Protein AF-A0A522HTH5-F1 (afdb_monomer)

Structure (mmCIF, N/CA/C/O backbone):
data_AF-A0A522HTH5-F1
#
_entry.id   AF-A0A522HTH5-F1
#
loop_
_atom_site.group_PDB
_atom_site.id
_atom_site.type_symbol
_atom_site.label_atom_id
_atom_site.label_alt_id
_atom_site.label_comp_id
_atom_site.label_asym_id
_atom_site.label_entity_id
_atom_site.label_seq_id
_atom_site.pdbx_PDB_ins_code
_atom_site.Cartn_x
_atom_site.Cartn_y
_atom_site.Cartn_z
_atom_site.occupancy
_atom_site.B_iso_or_equiv
_atom_site.auth_seq_id
_atom_site.auth_comp_id
_atom_site.auth_asym_id
_atom_site.auth_atom_id
_atom_site.pdbx_PDB_model_num
ATOM 1 N N . MET A 1 1 ? -11.982 11.432 -13.426 1.00 60.03 1 MET A N 1
ATOM 2 C CA . MET A 1 1 ? -10.941 10.605 -12.773 1.00 60.03 1 MET A CA 1
ATOM 3 C C . MET A 1 1 ? -9.584 11.123 -13.218 1.00 60.03 1 MET A C 1
ATOM 5 O O . MET A 1 1 ? -9.380 11.259 -14.417 1.00 60.03 1 MET A O 1
ATOM 9 N N . SER A 1 2 ? -8.701 11.485 -12.288 1.00 77.44 2 SER A N 1
ATOM 10 C CA . SER A 1 2 ? -7.353 11.971 -12.616 1.00 77.44 2 SER A CA 1
ATOM 11 C C . SER A 1 2 ? -6.428 10.804 -12.970 1.00 77.44 2 SER A C 1
ATOM 13 O O . SER A 1 2 ? -6.611 9.685 -12.488 1.00 77.44 2 SER A O 1
ATOM 15 N N . ARG A 1 3 ? -5.399 11.048 -13.791 1.00 75.81 3 ARG A N 1
ATOM 16 C CA . ARG A 1 3 ? -4.387 10.038 -14.150 1.00 75.81 3 ARG A CA 1
ATOM 17 C C . ARG A 1 3 ? -3.670 9.478 -12.919 1.00 75.81 3 ARG A C 1
ATOM 19 O O . ARG A 1 3 ? -3.318 8.300 -12.888 1.00 75.81 3 ARG A O 1
ATOM 26 N N . SER A 1 4 ? -3.523 10.306 -11.889 1.00 77.00 4 SER A N 1
ATOM 27 C CA . SER A 1 4 ? -2.995 9.919 -10.582 1.00 77.00 4 SER A CA 1
ATOM 28 C C . SER A 1 4 ? -3.865 8.849 -9.914 1.00 77.00 4 SER A C 1
ATOM 30 O O . SER A 1 4 ? -3.342 7.923 -9.310 1.00 77.00 4 SER A O 1
ATOM 32 N N . ASP A 1 5 ? -5.185 8.910 -10.091 1.00 77.38 5 ASP A N 1
ATOM 33 C CA . ASP A 1 5 ? -6.148 7.983 -9.478 1.00 77.38 5 ASP A CA 1
ATOM 34 C C . ASP A 1 5 ? -6.012 6.596 -10.089 1.00 77.38 5 ASP A C 1
ATOM 36 O O . ASP A 1 5 ? -5.957 5.593 -9.382 1.00 77.38 5 ASP A O 1
ATOM 40 N N . VAL A 1 6 ? -5.886 6.555 -11.416 1.00 82.06 6 VAL A N 1
ATOM 41 C CA . VAL A 1 6 ? -5.649 5.319 -12.163 1.00 82.06 6 VAL A CA 1
ATOM 42 C C . VAL A 1 6 ? -4.330 4.688 -11.722 1.00 82.06 6 VAL A C 1
ATOM 44 O O . VAL A 1 6 ? -4.275 3.486 -11.477 1.00 82.06 6 VAL A O 1
ATOM 47 N N . ASN A 1 7 ? -3.281 5.493 -11.537 1.00 83.50 7 ASN A N 1
ATOM 48 C CA . ASN A 1 7 ? -1.993 4.993 -11.064 1.00 83.50 7 ASN A CA 1
ATOM 49 C C . ASN A 1 7 ? -2.060 4.468 -9.617 1.00 83.50 7 ASN A C 1
ATOM 51 O O . ASN A 1 7 ? -1.440 3.453 -9.292 1.00 83.50 7 ASN A O 1
ATOM 55 N N . ASN A 1 8 ? -2.861 5.104 -8.758 1.00 81.00 8 ASN A N 1
ATOM 56 C CA . ASN A 1 8 ? -3.089 4.655 -7.383 1.00 81.00 8 ASN A CA 1
ATOM 57 C C . ASN A 1 8 ? -3.812 3.302 -7.349 1.00 81.00 8 ASN A C 1
ATOM 59 O O . ASN A 1 8 ? -3.407 2.402 -6.613 1.00 81.00 8 ASN A O 1
ATOM 63 N N . VAL A 1 9 ? -4.834 3.129 -8.192 1.00 81.81 9 VAL A N 1
ATOM 64 C CA . VAL A 1 9 ? -5.569 1.863 -8.325 1.00 81.81 9 VAL A CA 1
ATOM 65 C C . VAL A 1 9 ? -4.675 0.765 -8.906 1.00 81.81 9 VAL A C 1
ATOM 67 O O . VAL A 1 9 ? -4.665 -0.353 -8.397 1.00 81.81 9 VAL A O 1
ATOM 70 N N . LEU A 1 10 ? -3.859 1.063 -9.920 1.00 83.81 10 LEU A N 1
ATOM 71 C CA . LEU A 1 10 ? -2.899 0.099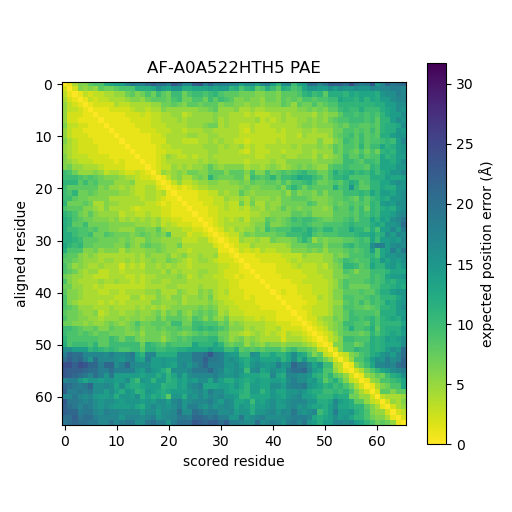 -10.472 1.00 83.81 10 LEU A CA 1
ATOM 72 C C . LEU A 1 10 ? -1.853 -0.325 -9.436 1.00 83.81 10 LEU A C 1
ATOM 74 O O . LEU A 1 10 ? -1.532 -1.511 -9.328 1.00 83.81 10 LEU A O 1
ATOM 78 N N . THR A 1 11 ? -1.367 0.629 -8.641 1.00 81.50 11 THR A N 1
ATOM 79 C CA . THR A 1 11 ? -0.460 0.355 -7.522 1.00 81.50 11 THR A CA 1
ATOM 80 C C . THR A 1 11 ? -1.138 -0.572 -6.517 1.00 81.50 11 THR A C 1
ATOM 82 O O . THR A 1 11 ? -0.565 -1.602 -6.167 1.00 81.50 11 THR A O 1
ATOM 85 N N . PHE A 1 12 ? -2.383 -0.285 -6.130 1.00 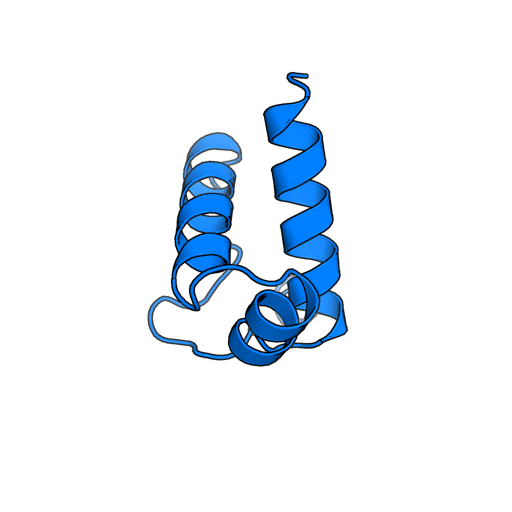79.44 12 PHE A N 1
ATOM 86 C CA . PHE A 1 12 ? -3.184 -1.150 -5.262 1.00 79.44 12 PHE A CA 1
ATOM 87 C C . PHE A 1 12 ? -3.332 -2.571 -5.805 1.00 79.44 12 PHE A C 1
ATOM 89 O O . PHE A 1 12 ? -3.022 -3.524 -5.094 1.00 79.44 12 PHE A O 1
ATOM 96 N N . VAL A 1 13 ? -3.714 -2.734 -7.073 1.00 83.12 13 VAL A N 1
ATOM 97 C CA . VAL A 1 13 ? -3.849 -4.053 -7.713 1.00 83.12 13 VAL A CA 1
ATOM 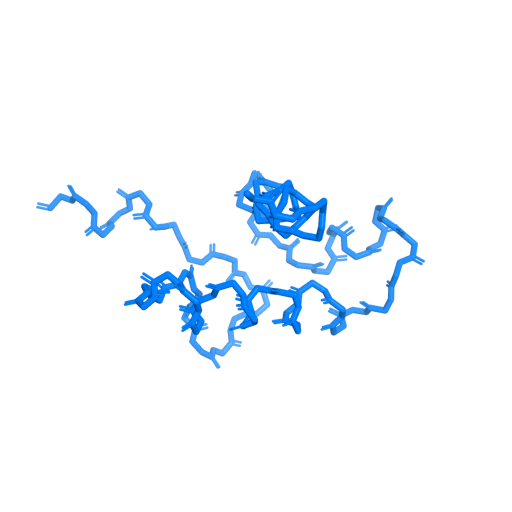98 C C . VAL A 1 13 ? -2.519 -4.812 -7.702 1.00 83.12 13 VAL A C 1
ATOM 100 O O . VAL A 1 13 ? -2.492 -6.015 -7.428 1.00 83.12 13 VAL A O 1
ATOM 103 N N . ALA A 1 14 ? -1.401 -4.131 -7.963 1.00 82.81 14 ALA A N 1
ATOM 104 C CA . ALA A 1 14 ? -0.078 -4.739 -7.903 1.00 82.81 14 ALA A CA 1
ATOM 105 C C . ALA A 1 14 ? 0.268 -5.213 -6.482 1.00 82.81 14 ALA A C 1
ATOM 107 O O . ALA A 1 14 ? 0.747 -6.342 -6.316 1.00 82.81 14 ALA A O 1
ATOM 108 N N . VAL A 1 15 ? -0.008 -4.389 -5.464 1.00 77.50 15 VAL A N 1
ATOM 109 C CA . VAL A 1 15 ? 0.255 -4.741 -4.063 1.00 77.50 15 VAL A CA 1
ATOM 110 C C . VAL A 1 15 ? -0.656 -5.884 -3.604 1.00 77.50 15 VAL A C 1
ATOM 112 O O . VAL A 1 15 ? -0.166 -6.841 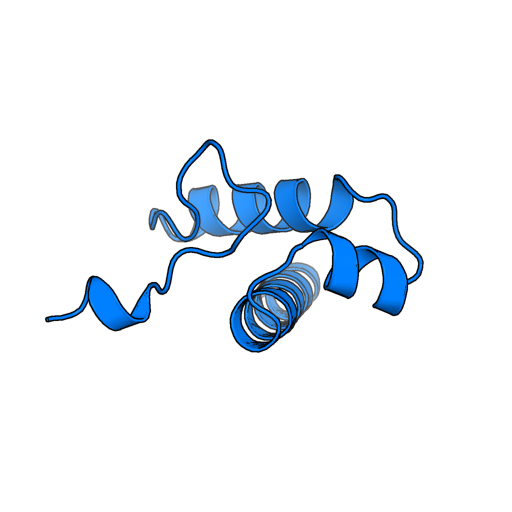-3.006 1.00 77.50 15 VAL A O 1
ATOM 115 N N . ALA A 1 16 ? -1.942 -5.852 -3.959 1.00 77.38 16 ALA A N 1
ATOM 116 C CA . ALA A 1 16 ? -2.915 -6.892 -3.630 1.00 77.38 16 ALA A CA 1
ATOM 117 C C . ALA A 1 16 ? -2.545 -8.249 -4.249 1.00 77.38 16 ALA A C 1
ATOM 119 O O . ALA A 1 16 ? -2.568 -9.266 -3.562 1.00 77.38 16 ALA A O 1
ATOM 120 N N . ARG A 1 17 ? -2.099 -8.276 -5.514 1.0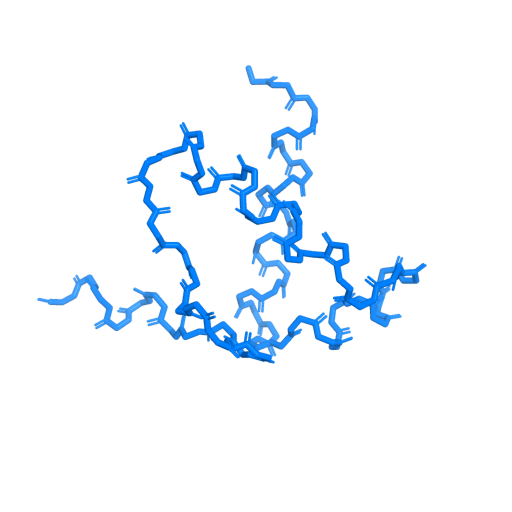0 76.19 17 ARG A N 1
ATOM 121 C CA . ARG A 1 17 ? -1.652 -9.514 -6.185 1.00 76.19 17 ARG A CA 1
ATOM 122 C C . A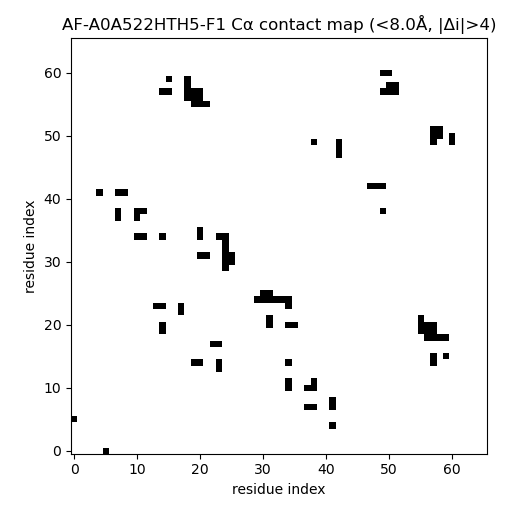RG A 1 17 ? -0.396 -10.120 -5.566 1.00 76.19 17 ARG A C 1
ATOM 124 O O . ARG A 1 17 ? -0.233 -11.335 -5.570 1.00 76.19 17 ARG A O 1
ATOM 131 N N . LYS A 1 18 ? 0.530 -9.289 -5.087 1.00 77.31 18 LYS A N 1
ATOM 132 C CA . LYS A 1 18 ? 1.790 -9.753 -4.483 1.00 77.31 18 LYS A CA 1
ATOM 133 C C . LYS A 1 18 ? 1.698 -9.943 -2.968 1.00 77.31 18 LYS A C 1
ATOM 135 O O . LYS A 1 18 ? 2.653 -10.461 -2.390 1.00 77.31 18 LYS A O 1
ATOM 140 N N . ARG A 1 19 ? 0.599 -9.500 -2.342 1.00 70.25 19 ARG A N 1
ATOM 141 C CA . ARG A 1 19 ? 0.378 -9.400 -0.888 1.00 70.25 19 ARG A CA 1
ATOM 142 C C . ARG A 1 19 ? 1.529 -8.731 -0.118 1.00 70.25 19 ARG A C 1
ATOM 144 O O . ARG A 1 19 ? 1.633 -8.892 1.091 1.00 70.25 19 ARG A O 1
ATOM 151 N N . SER A 1 20 ? 2.408 -7.980 -0.791 1.00 70.12 20 SER A N 1
ATOM 152 C CA . SER A 1 20 ? 3.635 -7.434 -0.199 1.00 70.12 20 SER A CA 1
ATOM 153 C C . SER A 1 20 ? 4.061 -6.124 -0.858 1.00 70.12 20 SER A C 1
ATOM 155 O O . SER A 1 20 ? 4.483 -6.104 -2.017 1.00 70.12 20 SER A O 1
ATOM 157 N N . SER A 1 21 ? 4.021 -5.038 -0.086 1.00 68.44 21 SER A N 1
ATOM 158 C CA . SER A 1 21 ? 4.428 -3.695 -0.522 1.00 68.44 21 SER A CA 1
ATOM 159 C C . SER A 1 21 ? 5.919 -3.595 -0.825 1.00 68.44 21 SER A C 1
ATOM 161 O O . SER A 1 21 ? 6.298 -2.924 -1.779 1.00 68.44 21 SER A O 1
ATOM 163 N N . THR A 1 22 ? 6.770 -4.321 -0.094 1.00 72.94 22 THR A N 1
ATOM 164 C CA . THR A 1 22 ? 8.224 -4.331 -0.328 1.00 72.94 22 THR A CA 1
ATOM 165 C C . THR A 1 22 ? 8.577 -4.954 -1.679 1.00 72.94 22 THR A C 1
ATOM 167 O O . THR A 1 22 ? 9.373 -4.392 -2.426 1.00 72.94 22 THR A O 1
ATOM 170 N N . LYS A 1 23 ? 7.940 -6.077 -2.043 1.00 73.81 23 LYS A N 1
ATOM 171 C CA . LYS A 1 23 ? 8.161 -6.723 -3.350 1.00 73.81 23 LYS A CA 1
ATOM 172 C C . LYS A 1 23 ? 7.676 -5.852 -4.509 1.00 73.81 23 LYS A C 1
ATOM 174 O O . LYS A 1 23 ? 8.265 -5.877 -5.585 1.00 73.81 23 LYS A O 1
ATOM 179 N N . VAL A 1 24 ? 6.606 -5.088 -4.298 1.00 76.69 24 VAL A N 1
ATOM 180 C CA . VAL A 1 24 ? 6.070 -4.173 -5.313 1.00 76.69 24 VAL A CA 1
ATOM 181 C C . VAL A 1 24 ? 6.930 -2.919 -5.448 1.00 76.69 24 VAL A C 1
ATOM 183 O O . VAL A 1 24 ? 7.223 -2.530 -6.573 1.00 76.69 24 VAL A O 1
ATOM 186 N N . ALA A 1 25 ? 7.416 -2.352 -4.342 1.00 76.50 25 ALA A N 1
ATOM 187 C CA . ALA A 1 25 ? 8.353 -1.229 -4.360 1.00 76.50 25 ALA A CA 1
ATOM 188 C C . ALA A 1 25 ? 9.659 -1.584 -5.087 1.00 76.50 25 ALA A C 1
ATOM 190 O O . ALA A 1 25 ? 10.094 -0.836 -5.957 1.00 76.50 25 ALA A O 1
ATOM 191 N N . ALA A 1 26 ? 10.215 -2.771 -4.810 1.00 79.50 26 ALA A N 1
ATOM 192 C CA . ALA A 1 26 ? 11.396 -3.281 -5.506 1.00 79.50 26 ALA A CA 1
ATOM 193 C C . ALA A 1 26 ? 11.154 -3.473 -7.014 1.00 79.50 26 ALA A C 1
ATOM 195 O O . ALA A 1 26 ? 12.030 -3.188 -7.820 1.00 79.50 26 ALA A O 1
ATOM 196 N N . LYS A 1 27 ? 9.952 -3.917 -7.411 1.00 78.19 27 LYS A N 1
ATOM 197 C CA . LYS A 1 27 ? 9.585 -4.089 -8.827 1.00 78.19 27 LYS A CA 1
ATOM 198 C C . LYS A 1 27 ? 9.361 -2.759 -9.557 1.00 78.19 27 LYS A C 1
ATOM 200 O O . LYS A 1 27 ? 9.567 -2.687 -10.763 1.00 78.19 27 LYS A O 1
ATOM 205 N N . LEU A 1 28 ? 8.894 -1.740 -8.844 1.00 75.81 28 LEU A N 1
ATOM 206 C CA . LEU A 1 28 ? 8.618 -0.408 -9.384 1.00 75.81 28 LEU A CA 1
ATOM 207 C C . LEU A 1 28 ? 9.828 0.539 -9.271 1.00 75.81 28 LEU A C 1
ATOM 209 O O . LEU A 1 28 ? 9.708 1.690 -9.674 1.00 75.81 28 LEU A O 1
ATOM 213 N N . SER A 1 29 ? 10.967 0.080 -8.733 1.00 77.81 29 SER A N 1
ATOM 214 C CA . SER A 1 29 ? 12.162 0.897 -8.451 1.00 77.81 29 SER A CA 1
ATOM 215 C C . SER A 1 29 ? 11.855 2.169 -7.648 1.00 77.81 29 SER A C 1
ATOM 217 O O . SER A 1 29 ? 12.421 3.231 -7.893 1.00 77.81 29 SER A O 1
ATOM 219 N N . VAL A 1 30 ? 10.940 2.068 -6.681 1.00 79.62 30 VAL A N 1
ATOM 220 C CA . VAL A 1 30 ? 10.556 3.171 -5.785 1.00 79.62 30 VAL A CA 1
ATOM 221 C C . VAL A 1 30 ? 10.937 2.867 -4.341 1.00 79.62 30 VAL A C 1
ATOM 223 O O . VAL A 1 30 ? 11.158 1.716 -3.959 1.00 79.62 30 VAL A O 1
ATOM 226 N N . PHE A 1 31 ? 10.955 3.903 -3.502 1.00 76.31 31 PHE A N 1
ATOM 227 C CA . PHE A 1 31 ? 11.144 3.743 -2.063 1.00 76.31 31 PHE A CA 1
ATOM 228 C C . PHE A 1 31 ? 10.075 2.829 -1.450 1.00 76.31 31 PHE A C 1
ATOM 230 O O . PHE A 1 31 ? 8.901 2.876 -1.819 1.00 76.31 31 PHE A O 1
ATOM 237 N N . GLN A 1 32 ? 10.468 2.039 -0.447 1.00 68.44 32 GLN A N 1
ATOM 238 C CA . GLN A 1 32 ? 9.592 1.072 0.228 1.00 68.44 32 GLN A CA 1
ATOM 239 C C . GLN A 1 32 ? 8.307 1.703 0.804 1.00 68.44 32 GLN A C 1
ATOM 241 O O . GLN A 1 32 ? 7.282 1.033 0.907 1.00 68.44 32 GLN A O 1
ATOM 246 N N . SER A 1 33 ? 8.351 2.985 1.177 1.00 72.75 33 SER A N 1
ATOM 247 C CA . SER A 1 33 ? 7.223 3.750 1.722 1.00 72.75 33 SER A CA 1
ATOM 248 C C . SER A 1 33 ? 6.308 4.371 0.657 1.00 72.75 33 SER A C 1
ATOM 250 O O . SER A 1 33 ? 5.196 4.784 0.993 1.00 72.75 33 SER A O 1
ATOM 252 N N . ALA A 1 34 ? 6.723 4.420 -0.615 1.00 79.38 34 ALA A N 1
ATOM 253 C CA . ALA A 1 34 ? 5.959 5.065 -1.684 1.00 79.38 34 ALA A CA 1
ATOM 254 C C . ALA A 1 34 ? 4.601 4.386 -1.960 1.00 79.38 34 ALA A C 1
ATOM 256 O O . ALA A 1 34 ? 3.595 5.099 -2.007 1.00 79.38 34 ALA A O 1
ATOM 257 N N . PRO A 1 35 ? 4.498 3.040 -2.045 1.00 76.38 35 PRO A N 1
ATOM 258 C CA . PRO A 1 35 ? 3.204 2.379 -2.207 1.00 76.38 35 PRO A CA 1
ATOM 259 C C . PRO A 1 35 ? 2.254 2.672 -1.042 1.00 76.38 35 PRO A C 1
ATOM 261 O O . PRO A 1 35 ? 1.078 2.926 -1.262 1.00 76.38 35 PRO A O 1
ATOM 264 N N . SER A 1 36 ? 2.754 2.709 0.196 1.00 78.94 36 SER A N 1
ATOM 265 C CA . SER A 1 36 ? 1.926 3.002 1.372 1.00 78.94 36 SER A CA 1
ATOM 266 C C . SER A 1 36 ? 1.370 4.427 1.360 1.00 78.94 36 SER A C 1
ATOM 268 O O . SER A 1 36 ? 0.216 4.632 1.726 1.00 78.94 36 SER A O 1
ATOM 270 N N . HIS A 1 37 ? 2.161 5.412 0.919 1.00 80.94 37 HIS A N 1
ATOM 271 C CA . HIS A 1 37 ? 1.697 6.796 0.789 1.00 80.94 37 HIS A CA 1
ATOM 272 C C . HIS A 1 37 ? 0.581 6.903 -0.262 1.00 80.94 37 HIS A C 1
ATOM 274 O O . HIS A 1 37 ? -0.477 7.471 0.005 1.00 80.94 37 HIS A O 1
ATOM 280 N N . ILE A 1 38 ? 0.793 6.293 -1.431 1.00 83.19 38 ILE A N 1
ATOM 281 C CA . ILE A 1 38 ? -0.176 6.252 -2.532 1.00 83.19 38 ILE A CA 1
ATOM 282 C C . ILE A 1 38 ? -1.495 5.606 -2.090 1.00 83.19 38 ILE A C 1
ATOM 284 O O . ILE A 1 38 ? -2.572 6.141 -2.352 1.00 83.19 38 ILE A O 1
ATOM 288 N N . LEU A 1 39 ? -1.410 4.478 -1.382 1.00 80.31 39 LEU A N 1
ATOM 289 C CA . LEU A 1 39 ? -2.578 3.751 -0.894 1.00 80.31 39 LEU A CA 1
ATOM 290 C C . LEU A 1 39 ? -3.331 4.520 0.182 1.00 80.31 39 LEU A C 1
ATOM 292 O O . LEU A 1 39 ? -4.548 4.588 0.108 1.00 80.31 39 LEU A O 1
ATOM 296 N N . ARG A 1 40 ? -2.638 5.191 1.104 1.00 81.62 40 ARG A N 1
ATOM 297 C CA . ARG A 1 40 ? -3.284 6.065 2.091 1.00 81.62 40 ARG A CA 1
ATOM 298 C C . ARG A 1 40 ? -4.029 7.227 1.428 1.00 81.62 40 ARG A C 1
ATOM 300 O O . ARG A 1 40 ? -5.119 7.582 1.856 1.00 81.62 40 ARG A O 1
ATOM 307 N N . GLY A 1 41 ? -3.462 7.803 0.368 1.00 83.56 41 GLY A N 1
ATOM 308 C CA . GLY A 1 41 ? -4.149 8.813 -0.439 1.00 83.56 41 GLY A CA 1
ATOM 309 C C . GLY A 1 41 ? -5.378 8.261 -1.168 1.00 83.56 41 GLY A C 1
ATOM 310 O O . GLY A 1 41 ? -6.350 8.987 -1.355 1.00 83.56 41 GLY A O 1
ATOM 311 N N . LEU A 1 42 ? -5.353 6.985 -1.561 1.00 83.38 42 LEU A N 1
ATOM 312 C CA . LEU A 1 42 ? -6.500 6.302 -2.154 1.00 83.38 42 LEU A CA 1
ATOM 313 C C . LEU A 1 42 ? -7.588 6.024 -1.106 1.00 83.38 42 LEU A C 1
ATOM 315 O O . LEU A 1 42 ? -8.725 6.413 -1.339 1.00 83.38 42 LEU A O 1
ATOM 319 N N . GLU A 1 43 ? -7.233 5.446 0.047 1.00 82.50 43 GLU A N 1
ATOM 320 C CA . GLU A 1 43 ? -8.136 5.150 1.174 1.00 82.50 43 GLU A CA 1
ATOM 321 C C . GLU A 1 43 ? -8.913 6.389 1.623 1.00 82.50 43 GLU A C 1
ATOM 323 O O . GLU A 1 43 ? -10.137 6.354 1.681 1.00 82.50 43 GLU A O 1
ATOM 328 N N . THR A 1 44 ? -8.223 7.513 1.848 1.00 83.44 44 THR A N 1
ATOM 329 C CA . THR A 1 44 ? -8.858 8.781 2.254 1.00 83.44 44 THR A CA 1
ATOM 330 C C . THR A 1 44 ? -9.879 9.286 1.234 1.00 83.44 44 THR A C 1
ATOM 332 O O . THR A 1 44 ? -10.806 10.003 1.588 1.00 83.44 44 THR A O 1
ATOM 335 N N . ARG A 1 45 ? -9.708 8.955 -0.048 1.00 82.56 45 ARG A N 1
ATOM 336 C CA . ARG A 1 45 ? -10.575 9.454 -1.124 1.00 82.56 45 ARG A CA 1
ATOM 337 C C . ARG A 1 45 ? -11.780 8.575 -1.392 1.00 82.56 45 ARG A C 1
ATOM 339 O O . ARG A 1 45 ? -12.782 9.086 -1.877 1.00 82.56 45 ARG A O 1
ATOM 346 N N . ILE A 1 46 ? -11.653 7.276 -1.141 1.00 83.81 46 ILE A N 1
ATOM 347 C CA . ILE A 1 46 ? -12.746 6.314 -1.311 1.00 83.81 46 ILE A CA 1
ATOM 348 C C . ILE A 1 46 ? -13.456 6.001 0.012 1.00 83.81 46 ILE A C 1
ATOM 350 O O . ILE A 1 46 ? -14.420 5.251 -0.006 1.00 83.81 46 ILE A O 1
ATOM 354 N N . ASP A 1 47 ? -12.967 6.551 1.129 1.00 79.31 47 ASP A N 1
ATOM 355 C CA . ASP A 1 47 ? -13.440 6.330 2.505 1.00 79.31 47 ASP A CA 1
ATOM 356 C C . ASP A 1 47 ? -13.522 4.846 2.911 1.00 79.31 47 ASP A C 1
ATOM 358 O O . ASP A 1 47 ? -14.327 4.421 3.734 1.00 79.31 47 ASP A O 1
ATOM 362 N N . VAL A 1 48 ? -12.650 4.026 2.318 1.00 79.62 48 VAL A N 1
ATOM 363 C CA . VAL A 1 48 ? -12.550 2.586 2.575 1.00 79.62 48 VAL A CA 1
ATOM 364 C C . VAL A 1 48 ? -11.132 2.264 3.009 1.00 79.62 48 VAL A C 1
ATOM 366 O O . VAL A 1 48 ? -10.153 2.695 2.397 1.00 79.62 48 VAL A O 1
ATOM 369 N N . ARG A 1 49 ? -11.017 1.460 4.065 1.00 72.88 49 ARG A N 1
ATOM 370 C CA . ARG A 1 49 ? -9.740 0.969 4.578 1.00 72.88 49 ARG A CA 1
ATOM 371 C C . ARG A 1 49 ? -9.294 -0.251 3.772 1.00 72.88 49 ARG A C 1
ATOM 373 O O . ARG A 1 49 ? -9.895 -1.314 3.866 1.00 72.88 49 ARG A O 1
ATOM 380 N N . LEU A 1 50 ? -8.231 -0.093 2.989 1.00 73.38 50 LEU A N 1
ATOM 381 C CA . LEU A 1 50 ? -7.684 -1.122 2.101 1.00 73.38 50 LEU A CA 1
ATOM 382 C C . LEU A 1 50 ? -6.561 -1.925 2.771 1.00 73.38 50 LEU A C 1
ATOM 384 O O . LEU A 1 50 ? -6.295 -3.063 2.383 1.00 73.38 50 LEU A O 1
ATOM 388 N N . LEU A 1 51 ? -5.886 -1.337 3.764 1.00 68.88 51 LEU A N 1
ATOM 389 C CA . LEU A 1 51 ? -4.780 -1.941 4.500 1.00 68.88 51 LEU A CA 1
ATOM 390 C C . LEU A 1 51 ? -5.023 -1.928 6.014 1.00 68.88 51 LEU A C 1
ATOM 392 O O . LEU A 1 51 ? -5.519 -0.962 6.602 1.00 68.88 51 LEU A O 1
ATOM 396 N N . ASN A 1 52 ? -4.597 -2.998 6.692 1.00 65.81 52 ASN A N 1
ATOM 397 C CA . ASN A 1 52 ? -4.531 -2.996 8.149 1.00 65.81 52 ASN A CA 1
ATOM 398 C C . ASN A 1 52 ? -3.272 -2.241 8.595 1.00 65.81 52 ASN A C 1
ATOM 400 O O . ASN A 1 52 ? -2.178 -2.471 8.092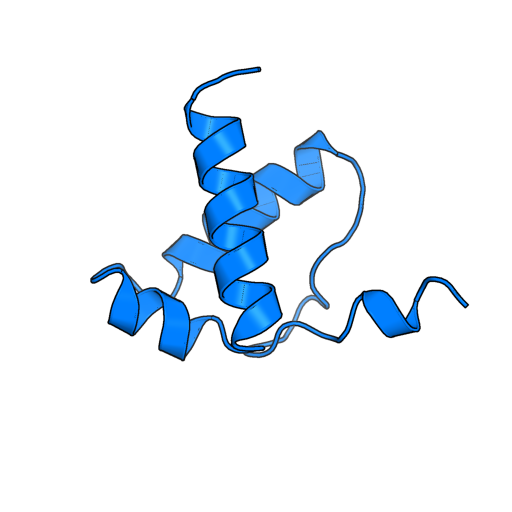 1.00 65.81 52 ASN A O 1
ATOM 404 N N . ARG A 1 53 ? -3.435 -1.290 9.518 1.00 58.50 53 ARG A N 1
ATOM 405 C CA . ARG A 1 53 ? -2.512 -0.168 9.785 1.00 58.50 53 ARG A CA 1
ATOM 406 C C . ARG A 1 53 ? -1.090 -0.506 10.278 1.00 58.50 53 ARG A C 1
ATOM 408 O O . ARG A 1 53 ? -0.381 0.396 10.706 1.00 58.50 53 ARG A O 1
ATOM 415 N N . THR A 1 54 ? -0.639 -1.752 10.213 1.00 64.06 54 THR A N 1
ATOM 416 C CA . THR A 1 54 ? 0.714 -2.169 10.622 1.00 64.06 54 THR A CA 1
ATOM 417 C C . THR A 1 54 ? 1.477 -2.921 9.536 1.00 64.06 54 THR A C 1
ATOM 419 O O . THR A 1 54 ? 2.649 -3.255 9.715 1.00 64.06 54 THR A O 1
ATOM 422 N N . THR A 1 55 ? 0.859 -3.222 8.396 1.00 51.00 55 THR A N 1
ATOM 423 C CA . THR A 1 55 ? 1.295 -4.392 7.651 1.00 51.00 55 THR A CA 1
ATOM 424 C C . THR A 1 55 ? 2.127 -4.062 6.420 1.00 51.00 55 THR A C 1
ATOM 426 O O . THR A 1 55 ? 1.664 -3.626 5.369 1.00 51.00 55 THR A O 1
ATOM 429 N N . ARG A 1 56 ? 3.375 -4.517 6.521 1.00 52.16 56 ARG A N 1
ATOM 430 C CA . ARG A 1 56 ? 4.249 -5.026 5.452 1.00 52.16 56 ARG A CA 1
ATOM 431 C C . ARG A 1 56 ? 3.574 -6.078 4.525 1.00 52.16 56 ARG A C 1
ATOM 433 O O . ARG A 1 56 ? 4.246 -6.650 3.669 1.00 52.16 56 ARG A O 1
ATOM 440 N N . SER A 1 57 ? 2.265 -6.296 4.670 1.00 50.19 57 SER A N 1
ATOM 441 C CA . SER A 1 57 ? 1.420 -7.247 3.959 1.00 50.19 57 SER A CA 1
ATOM 442 C C . SER A 1 57 ? 0.050 -6.624 3.689 1.00 50.19 57 SER A C 1
ATOM 444 O O . SER A 1 57 ? -0.546 -6.000 4.561 1.00 50.19 57 SER A O 1
ATOM 446 N N . VAL A 1 58 ? -0.474 -6.805 2.484 1.00 53.38 58 VAL A N 1
ATOM 447 C CA . VAL A 1 58 ? -1.874 -6.476 2.187 1.00 53.38 58 VAL A CA 1
ATOM 448 C C . VAL A 1 58 ? -2.701 -7.584 2.811 1.00 53.38 58 VAL A C 1
ATOM 450 O O . VAL A 1 58 ? -2.605 -8.726 2.366 1.00 53.38 58 VAL A O 1
ATOM 453 N N . ALA A 1 59 ? -3.432 -7.277 3.882 1.00 51.28 59 ALA A N 1
ATOM 454 C CA . ALA A 1 59 ? -4.427 -8.207 4.397 1.00 51.28 59 ALA A CA 1
ATOM 455 C C . ALA A 1 59 ? -5.422 -8.500 3.264 1.00 51.28 59 ALA A C 1
ATOM 457 O O . ALA A 1 59 ? -5.798 -7.583 2.533 1.00 51.28 59 ALA A O 1
ATOM 458 N N . ASP A 1 60 ? -5.782 -9.769 3.073 1.00 51.28 60 ASP A N 1
ATOM 459 C CA . ASP A 1 60 ? -6.763 -10.193 2.074 1.00 51.28 60 ASP A CA 1
ATOM 460 C C . ASP A 1 60 ? -8.087 -9.445 2.289 1.00 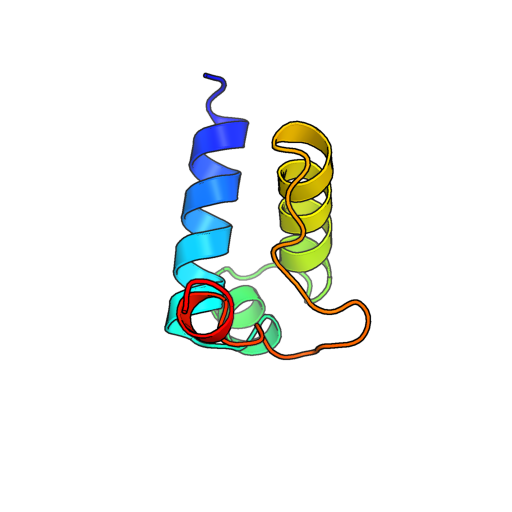51.28 60 ASP A C 1
ATOM 462 O O . ASP A 1 60 ? -8.926 -9.864 3.076 1.00 51.28 60 ASP A O 1
ATOM 466 N N . TRP A 1 61 ? -8.304 -8.341 1.572 1.00 56.47 61 TRP A N 1
ATOM 467 C CA . TRP A 1 61 ? -9.575 -7.606 1.602 1.00 56.47 61 TRP A CA 1
ATOM 468 C C . TRP A 1 61 ? -10.736 -8.458 1.066 1.00 56.47 61 TRP A C 1
ATOM 470 O O . TRP A 1 61 ? -11.887 -8.223 1.412 1.00 56.47 61 TRP A O 1
ATOM 480 N N . ARG A 1 62 ? -10.435 -9.509 0.285 1.00 50.56 62 ARG A N 1
ATOM 481 C CA . ARG A 1 62 ? -11.416 -10.529 -0.120 1.00 50.56 62 ARG A CA 1
ATOM 482 C C . ARG A 1 62 ? -12.024 -11.286 1.063 1.00 50.56 62 ARG A C 1
ATOM 484 O O . ARG A 1 62 ? -13.109 -11.814 0.900 1.00 50.56 62 ARG A O 1
ATOM 491 N N . ALA A 1 63 ? -11.350 -11.344 2.211 1.00 50.78 63 ALA A N 1
ATOM 492 C CA . ALA A 1 63 ? -11.875 -11.989 3.413 1.00 50.78 63 ALA A CA 1
ATOM 493 C C . ALA A 1 63 ? -12.764 -11.060 4.266 1.00 50.78 63 ALA A C 1
ATOM 495 O O . ALA A 1 63 ? -13.260 -11.494 5.294 1.00 50.78 63 ALA A O 1
ATOM 496 N N . GLN A 1 64 ? -12.932 -9.786 3.880 1.00 43.09 64 GLN A N 1
ATOM 497 C CA . GLN A 1 64 ? -13.798 -8.817 4.576 1.00 43.09 64 GLN A CA 1
ATOM 498 C C . GLN A 1 64 ? -15.127 -8.555 3.846 1.00 43.09 64 GLN A C 1
ATOM 500 O O . GLN A 1 64 ? -15.886 -7.693 4.273 1.00 43.09 64 GLN A O 1
ATOM 505 N N . LEU A 1 65 ? -15.383 -9.245 2.730 1.00 47.84 65 LEU A N 1
ATOM 506 C CA . LEU A 1 65 ? -16.608 -9.117 1.924 1.00 47.84 65 LEU A CA 1
ATOM 507 C C . LEU A 1 65 ? -17.534 -10.342 2.031 1.00 47.84 65 LEU A C 1
ATOM 509 O O . LEU A 1 65 ? -18.437 -10.480 1.209 1.00 47.84 65 LEU A O 1
ATOM 513 N N . ASP A 1 66 ? -17.290 -11.204 3.015 1.00 41.31 66 ASP A N 1
ATOM 514 C CA . ASP A 1 66 ? -18.186 -12.284 3.453 1.00 41.31 66 ASP A CA 1
ATOM 515 C C . ASP A 1 66 ? -18.818 -11.861 4.789 1.00 41.31 66 ASP A C 1
ATOM 517 O O . ASP A 1 66 ? -20.029 -12.100 4.982 1.00 41.31 66 ASP A O 1
#

Solvent-accessible surface area (backbone atoms only — not comparable to full-ato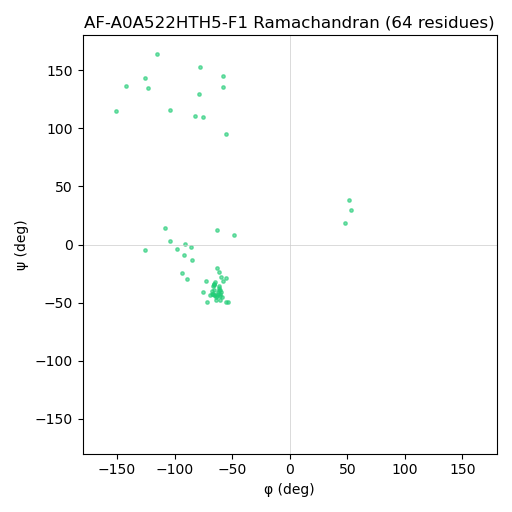m values): 3940 Å² total; per-residue (Å²): 136,56,74,67,53,54,51,36,52,52,50,48,53,51,24,58,76,62,35,19,44,56,65,43,16,64,72,66,77,46,58,66,61,50,60,57,53,44,46,52,57,45,25,72,71,70,76,44,87,71,61,57,100,80,54,78,36,45,55,68,62,79,75,73,78,119

Foldseek 3Di:
DDPLLVVLVVLLVQCLVVQALQVSCVVVVHDSCVNVVSPVVNCVVVVHDQADPPDSGRDNVVVVVD

Secondary structure (DSSP, 8-state):
--HHHHHHHHHHHHHHHHT-HHHHHHHTT--TTHHHHHHHHHHHHHT---S-TT-SS---GGGG--

Radius of gyration: 11.33 Å; Cα contacts (8 Å, |Δi|>4): 56; chains: 1; bounding box: 30×24×25 Å

Mean predicted aligned error: 8.04 Å

Sequence (66 aa):
MSRSDVNNVLTFVAVARKRSSTKVAAKLSVFQSAPSHILRGLETRIDVRLLNRTTRSVADWRAQLD

pLDDT: mean 72.03, std 11.85, range [41.31, 83.81]

Nearest PDB structures (foldseek):
  7trv-assembly1_A  TM=8.588E-01  e=1.165E-02  Yersinia pestis CO92
  2esn-assembly1_D  TM=7.461E-01  e=6.889E-03  Pseudomonas aeruginosa
  7trv-assembly1_B  TM=7.794E-01  e=1.021E-02  Yersinia pestis CO92
  2esn-assembly1_B  TM=7.754E-01  e=1.328E-02  Pseudomonas aeruginosa
  5z4y-assembly1_B  TM=8.651E-01  e=1.506E-01  unclassified